Protein AF-A0A2W6S681-F1 (afdb_monomer)

Foldseek 3Di:
DVLVVQLVQLVVQLVVCLCPPPVDPDLLVSLLVSLLRSGDDLLNVLCCCCPVVVDDLCRVCVVVVHDSVVSVVSPVSSVVSSVVSSVVSPDPPD

Structure (mmCIF, N/CA/C/O backbone):
data_AF-A0A2W6S681-F1
#
_entry.id   AF-A0A2W6S681-F1
#
loop_
_atom_site.group_PDB
_atom_site.id
_atom_site.type_symbol
_atom_site.label_atom_id
_atom_site.label_alt_id
_atom_site.label_comp_id
_atom_site.label_asym_id
_atom_site.label_entity_id
_atom_site.label_seq_id
_atom_site.pdbx_PDB_ins_code
_atom_site.Cartn_x
_atom_site.Cartn_y
_atom_site.Cartn_z
_atom_site.occupancy
_atom_site.B_iso_or_equiv
_atom_site.auth_seq_id
_atom_site.auth_comp_id
_atom_site.auth_asym_id
_atom_site.auth_atom_id
_atom_site.pdbx_PDB_model_num
ATOM 1 N N . MET A 1 1 ? 8.690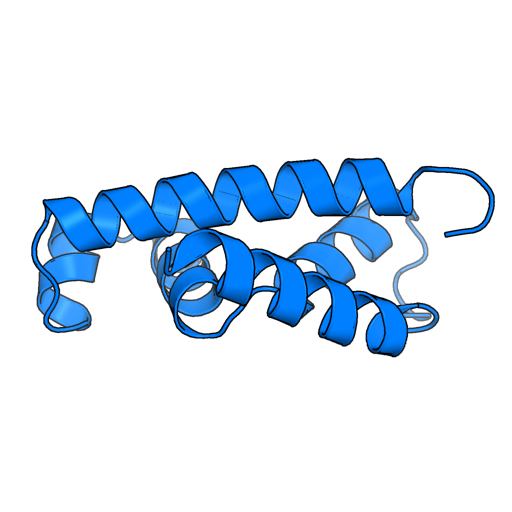 -11.731 14.537 1.00 57.88 1 MET A N 1
ATOM 2 C CA . MET A 1 1 ? 8.735 -12.930 13.666 1.00 57.88 1 MET A CA 1
ATOM 3 C C . MET A 1 1 ? 7.867 -12.792 12.400 1.00 57.88 1 MET A C 1
ATOM 5 O O . MET A 1 1 ? 8.389 -13.046 11.326 1.00 57.88 1 MET A O 1
ATOM 9 N N . ILE A 1 2 ? 6.625 -12.280 12.480 1.00 61.28 2 ILE A N 1
ATOM 10 C CA . ILE A 1 2 ? 5.688 -12.093 11.335 1.00 61.28 2 ILE A CA 1
ATOM 11 C C . ILE A 1 2 ? 6.275 -11.301 10.140 1.00 61.28 2 ILE A C 1
ATOM 13 O O . ILE A 1 2 ? 6.058 -11.667 8.989 1.00 61.28 2 ILE A O 1
ATOM 17 N N . GLN A 1 3 ? 7.079 -10.260 10.390 1.00 73.19 3 GLN A N 1
ATOM 18 C CA . GLN A 1 3 ? 7.606 -9.383 9.328 1.00 73.19 3 GLN A CA 1
ATOM 19 C C . GLN A 1 3 ? 8.628 -10.059 8.396 1.00 73.19 3 GLN A C 1
ATOM 21 O O . GLN A 1 3 ? 8.661 -9.767 7.206 1.00 73.19 3 GLN A O 1
ATOM 26 N N . ARG A 1 4 ? 9.433 -11.013 8.892 1.00 81.75 4 ARG A N 1
ATOM 27 C CA . ARG A 1 4 ? 10.388 -11.753 8.039 1.00 81.75 4 ARG A CA 1
ATOM 28 C C . ARG A 1 4 ? 9.661 -12.630 7.018 1.00 81.75 4 ARG A C 1
ATOM 30 O O . ARG A 1 4 ? 10.107 -12.740 5.881 1.00 81.75 4 ARG A O 1
ATOM 37 N N . ILE A 1 5 ? 8.526 -13.206 7.418 1.00 87.62 5 ILE A N 1
ATOM 38 C CA . ILE A 1 5 ? 7.675 -14.015 6.541 1.00 87.62 5 ILE A CA 1
ATOM 39 C C . ILE A 1 5 ? 7.022 -13.123 5.481 1.00 87.62 5 ILE A C 1
ATOM 41 O O . ILE A 1 5 ? 7.092 -13.448 4.301 1.00 87.62 5 I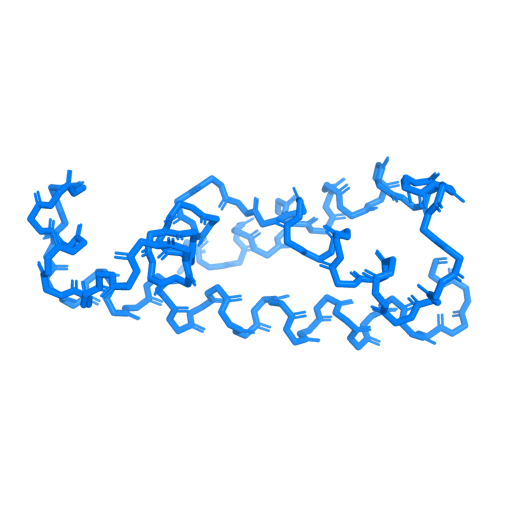LE A O 1
ATOM 45 N N . ALA A 1 6 ? 6.458 -11.977 5.876 1.00 88.19 6 ALA A N 1
ATOM 46 C CA . ALA A 1 6 ? 5.864 -11.010 4.949 1.00 88.19 6 ALA A CA 1
ATOM 47 C C . ALA A 1 6 ? 6.874 -10.525 3.888 1.00 88.19 6 ALA A C 1
ATOM 49 O O . ALA A 1 6 ? 6.573 -10.519 2.696 1.00 88.19 6 ALA A O 1
ATOM 50 N N . MET A 1 7 ? 8.106 -10.218 4.306 1.00 90.12 7 MET A N 1
ATOM 51 C CA . MET A 1 7 ? 9.205 -9.855 3.405 1.00 90.12 7 MET A CA 1
ATOM 52 C C . MET A 1 7 ? 9.547 -10.968 2.410 1.00 90.12 7 MET A C 1
ATOM 54 O O . MET A 1 7 ? 9.756 -10.712 1.226 1.00 90.12 7 MET A O 1
ATOM 58 N N . TRP A 1 8 ? 9.591 -12.219 2.869 1.00 91.75 8 TRP A N 1
ATOM 59 C CA . TRP A 1 8 ? 9.845 -13.357 1.988 1.00 91.75 8 TRP A CA 1
ATOM 60 C C . TRP A 1 8 ? 8.690 -13.607 1.008 1.00 91.75 8 TRP A C 1
ATOM 62 O O . TRP A 1 8 ? 8.928 -13.879 -0.169 1.00 91.75 8 TRP A O 1
ATOM 72 N N . GLN A 1 9 ? 7.442 -13.457 1.464 1.00 94.19 9 GLN A N 1
ATOM 73 C CA . GLN A 1 9 ? 6.262 -13.536 0.601 1.00 94.19 9 GLN A CA 1
ATOM 74 C C . GLN A 1 9 ? 6.305 -12.478 -0.506 1.00 94.19 9 GLN A C 1
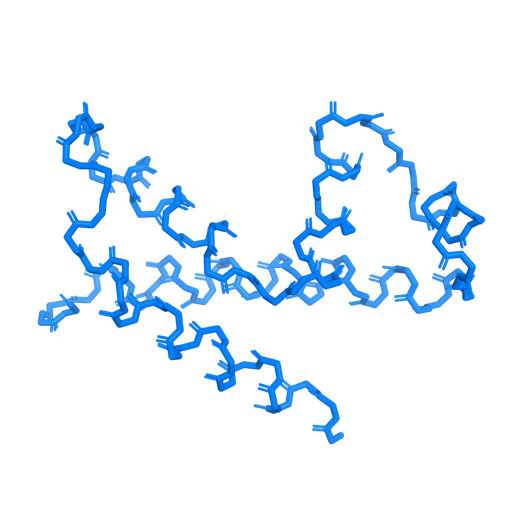ATOM 76 O O . GLN A 1 9 ? 6.049 -12.812 -1.663 1.00 94.19 9 GLN A O 1
ATOM 81 N N . GLN A 1 10 ? 6.674 -11.236 -0.172 1.00 95.31 10 GLN A N 1
ATOM 82 C CA . GLN A 1 10 ? 6.822 -10.168 -1.159 1.00 95.31 10 GLN A CA 1
ATOM 83 C C . GLN A 1 10 ? 7.881 -10.524 -2.201 1.00 95.31 10 GLN A C 1
ATOM 85 O O . GLN A 1 10 ? 7.580 -10.527 -3.388 1.00 95.31 10 GLN A O 1
ATOM 90 N N . ARG A 1 11 ? 9.087 -10.924 -1.777 1.00 93.81 11 ARG A N 1
ATOM 91 C CA . ARG A 1 11 ? 10.172 -11.298 -2.703 1.00 93.81 11 ARG A CA 1
ATOM 92 C C . ARG A 1 11 ? 9.782 -12.431 -3.653 1.00 93.81 11 ARG A C 1
ATOM 94 O O . ARG A 1 11 ? 10.118 -12.399 -4.832 1.00 93.81 11 ARG A O 1
ATOM 101 N N . ARG A 1 12 ? 9.029 -13.425 -3.167 1.00 95.12 12 ARG A N 1
ATOM 102 C CA . ARG A 1 12 ? 8.491 -14.490 -4.028 1.00 95.12 12 ARG A CA 1
ATOM 103 C C . ARG A 1 12 ? 7.502 -13.971 -5.068 1.00 95.12 12 ARG A C 1
ATOM 105 O O . ARG A 1 12 ? 7.491 -14.488 -6.180 1.00 95.12 12 ARG A O 1
ATOM 112 N N . LYS A 1 13 ? 6.657 -13.001 -4.710 1.00 95.75 13 LYS A N 1
ATOM 113 C CA . LYS A 1 13 ? 5.743 -12.355 -5.660 1.00 95.75 13 LYS A CA 1
ATOM 114 C C . LYS A 1 13 ? 6.503 -11.479 -6.658 1.00 95.75 13 LYS A C 1
ATOM 116 O O . LYS A 1 13 ? 6.204 -11.560 -7.839 1.00 95.75 13 LYS A O 1
ATOM 121 N N . GLU A 1 14 ? 7.503 -10.718 -6.211 1.00 95.19 14 GLU A N 1
ATOM 122 C CA . GLU A 1 14 ? 8.363 -9.885 -7.070 1.00 95.19 14 GLU A CA 1
ATOM 123 C C . GLU A 1 14 ? 8.979 -10.693 -8.214 1.00 95.19 14 GLU A C 1
ATOM 125 O O . GLU A 1 14 ? 8.862 -10.289 -9.364 1.00 95.19 14 GLU A O 1
ATOM 130 N N . ALA A 1 15 ? 9.536 -11.873 -7.920 1.00 92.38 15 ALA A N 1
ATOM 131 C CA . ALA A 1 15 ? 10.126 -12.743 -8.940 1.00 92.38 15 ALA A CA 1
ATOM 132 C C . ALA A 1 15 ? 9.132 -13.147 -10.046 1.00 92.38 15 ALA A C 1
ATOM 134 O O . ALA A 1 15 ? 9.523 -13.318 -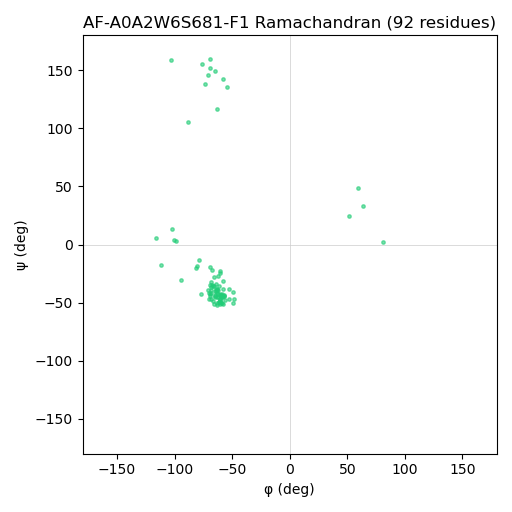11.194 1.00 92.38 15 ALA A O 1
ATOM 135 N N . ARG A 1 16 ? 7.839 -13.274 -9.719 1.00 93.31 16 ARG A N 1
ATOM 136 C CA . ARG A 1 16 ? 6.780 -13.584 -10.698 1.00 93.31 16 ARG A CA 1
ATOM 137 C C . ARG A 1 16 ? 6.320 -12.364 -11.486 1.00 93.31 16 ARG A C 1
ATOM 139 O O . ARG A 1 16 ? 5.664 -12.517 -12.506 1.00 93.31 16 ARG A O 1
ATOM 146 N N . LEU A 1 17 ? 6.605 -11.172 -10.977 1.00 95.44 17 LEU A N 1
ATOM 147 C CA . LEU A 1 17 ? 6.173 -9.907 -11.552 1.00 95.44 17 LEU A CA 1
ATOM 148 C C . LEU A 1 17 ? 7.270 -9.255 -12.396 1.00 95.44 17 LEU A C 1
ATOM 150 O O . LEU A 1 17 ? 7.037 -8.155 -12.878 1.00 95.44 17 LEU A O 1
ATOM 154 N N . ARG A 1 18 ? 8.440 -9.884 -12.580 1.00 91.56 18 ARG A N 1
ATOM 155 C CA . ARG A 1 18 ? 9.600 -9.283 -13.264 1.00 91.56 18 ARG A CA 1
ATOM 156 C C . ARG A 1 18 ? 9.239 -8.629 -14.597 1.00 91.56 18 ARG A C 1
ATOM 158 O O . ARG A 1 18 ? 9.542 -7.454 -14.806 1.00 91.56 18 ARG A O 1
ATOM 165 N N . ASP A 1 19 ? 8.474 -9.354 -15.402 1.00 93.25 19 ASP A N 1
ATOM 166 C CA . ASP A 1 19 ? 8.050 -8.941 -16.742 1.00 93.25 19 ASP A CA 1
ATOM 167 C C . ASP A 1 19 ? 6.594 -8.442 -16.779 1.00 93.25 19 ASP A C 1
ATOM 169 O O . ASP A 1 19 ? 5.996 -8.302 -17.841 1.00 93.25 19 ASP A O 1
ATOM 173 N N . ALA A 1 20 ? 5.998 -8.178 -15.611 1.00 95.69 20 ALA A N 1
ATOM 174 C CA . ALA A 1 20 ? 4.637 -7.667 -15.513 1.00 95.69 20 ALA A CA 1
ATOM 175 C C . ALA A 1 20 ? 4.555 -6.173 -15.861 1.00 95.69 20 ALA A C 1
ATOM 177 O O . ALA A 1 20 ? 5.509 -5.412 -15.658 1.00 95.69 20 ALA A O 1
ATOM 178 N N . PHE A 1 21 ? 3.356 -5.774 -16.291 1.00 96.50 21 PHE A N 1
ATOM 179 C CA . PHE A 1 21 ? 2.993 -4.422 -16.720 1.00 96.50 21 PHE A CA 1
ATOM 180 C C . PHE A 1 21 ? 3.826 -3.893 -17.908 1.00 96.50 21 PHE A C 1
ATOM 182 O O . PHE A 1 21 ? 4.367 -2.784 -17.819 1.00 96.50 21 PHE A O 1
ATOM 189 N N . PRO A 1 22 ? 3.992 -4.669 -19.004 1.00 96.44 22 PRO A N 1
ATOM 190 C CA . PRO A 1 22 ? 4.736 -4.220 -20.185 1.00 96.44 22 PRO A CA 1
ATOM 191 C C . PRO A 1 22 ? 4.127 -2.975 -20.846 1.00 96.44 22 PRO A C 1
ATOM 193 O O . PRO A 1 22 ? 4.842 -2.227 -21.503 1.00 96.44 22 PRO A O 1
ATOM 196 N N . GLU A 1 23 ? 2.831 -2.736 -20.649 1.00 96.88 23 GLU A N 1
ATOM 197 C CA . GLU A 1 23 ? 2.094 -1.584 -21.167 1.00 96.88 23 GLU A CA 1
ATOM 198 C C . GLU A 1 23 ? 2.479 -0.246 -20.516 1.00 96.88 23 GLU A C 1
ATOM 200 O O . GLU A 1 23 ? 2.209 0.813 -21.077 1.00 96.88 23 GLU A O 1
ATOM 205 N N . ILE A 1 24 ? 3.102 -0.261 -19.334 1.00 97.25 24 ILE A N 1
ATOM 206 C CA . ILE A 1 24 ? 3.542 0.961 -18.653 1.00 97.25 24 ILE A CA 1
ATOM 207 C C . ILE A 1 24 ? 4.947 1.280 -19.139 1.00 97.25 24 ILE A C 1
ATOM 209 O O . ILE A 1 24 ? 5.874 0.611 -18.705 1.00 97.25 24 ILE A O 1
ATOM 213 N N . GLU A 1 25 ? 5.134 2.289 -19.991 1.00 95.88 25 GLU A N 1
ATOM 214 C CA . GLU A 1 25 ? 6.448 2.630 -20.566 1.00 95.88 25 GLU A CA 1
ATOM 215 C C . GLU A 1 25 ? 7.436 3.200 -19.534 1.00 95.88 25 GLU A C 1
ATOM 217 O O . GLU A 1 25 ? 8.604 2.791 -19.493 1.00 95.88 25 GLU A O 1
ATOM 222 N N . ASP A 1 26 ? 6.966 4.086 -18.650 1.00 97.00 26 ASP A N 1
ATOM 223 C CA . ASP A 1 26 ? 7.796 4.702 -17.612 1.00 97.00 26 ASP A CA 1
ATOM 224 C C . ASP A 1 26 ? 8.319 3.635 -16.638 1.00 97.00 26 ASP A C 1
ATOM 226 O O . ASP A 1 26 ? 7.566 2.962 -15.925 1.00 97.00 26 ASP A O 1
ATOM 230 N N . GLN A 1 27 ? 9.644 3.476 -16.599 1.00 94.31 27 GLN A N 1
ATOM 231 C CA . GLN A 1 27 ? 10.288 2.431 -15.811 1.00 94.31 27 GLN A CA 1
ATOM 232 C C . GLN A 1 27 ? 10.035 2.600 -14.310 1.00 94.31 27 GLN A C 1
ATOM 234 O O . GLN A 1 27 ? 9.839 1.606 -13.610 1.00 94.31 27 GLN A O 1
ATOM 239 N N . LYS A 1 28 ? 10.021 3.834 -13.797 1.00 96.12 28 LYS A N 1
ATOM 240 C CA . LYS A 1 28 ? 9.794 4.108 -12.375 1.00 96.12 28 LYS A CA 1
ATOM 241 C C . LYS A 1 28 ? 8.353 3.775 -11.990 1.00 96.12 28 LYS A C 1
ATOM 243 O O . LYS A 1 28 ? 8.137 3.146 -10.953 1.00 96.12 28 LYS A O 1
ATOM 248 N N . MET A 1 29 ? 7.385 4.123 -12.832 1.00 97.06 29 MET A N 1
ATOM 249 C CA . MET A 1 29 ? 5.980 3.763 -12.649 1.00 97.06 29 MET A CA 1
ATOM 250 C C . MET A 1 29 ? 5.777 2.256 -12.740 1.00 97.06 29 MET A C 1
ATOM 252 O O . MET A 1 29 ? 5.158 1.673 -11.852 1.00 97.06 29 MET A O 1
ATOM 256 N N . ARG A 1 30 ? 6.381 1.590 -13.725 1.00 96.94 30 ARG A N 1
ATOM 257 C CA . ARG A 1 30 ? 6.334 0.128 -13.846 1.00 96.94 30 ARG A CA 1
ATOM 258 C C . ARG A 1 30 ? 6.904 -0.556 -12.598 1.00 96.94 30 ARG A C 1
ATOM 260 O O . ARG A 1 30 ? 6.282 -1.475 -12.062 1.00 96.94 30 ARG A O 1
ATOM 267 N N . ARG A 1 31 ? 8.027 -0.059 -12.057 1.00 97.00 31 ARG A N 1
ATOM 268 C CA . ARG A 1 31 ? 8.575 -0.541 -10.775 1.00 97.00 31 ARG A CA 1
ATOM 269 C C . ARG A 1 31 ? 7.595 -0.355 -9.616 1.00 97.00 31 ARG A C 1
ATOM 271 O O . ARG A 1 31 ? 7.407 -1.281 -8.825 1.00 97.00 31 ARG A O 1
ATOM 278 N N . MET A 1 32 ? 6.937 0.803 -9.540 1.00 97.12 32 MET A N 1
ATOM 279 C CA . MET A 1 32 ? 5.951 1.101 -8.495 1.00 97.12 32 MET A CA 1
ATOM 280 C C . MET A 1 32 ? 4.751 0.156 -8.566 1.00 97.12 32 MET A C 1
ATOM 282 O O . MET A 1 32 ? 4.354 -0.409 -7.548 1.00 97.12 32 MET A O 1
ATOM 286 N N . HIS A 1 33 ? 4.218 -0.087 -9.765 1.00 97.31 33 HIS A N 1
ATOM 287 C CA . HIS A 1 33 ? 3.115 -1.025 -9.971 1.00 97.31 33 HIS A CA 1
ATOM 288 C C . HIS A 1 33 ? 3.477 -2.436 -9.498 1.00 97.31 33 HIS A C 1
ATOM 290 O O . HIS A 1 33 ? 2.722 -3.052 -8.742 1.00 97.31 33 HIS A O 1
ATOM 296 N N . ARG A 1 34 ? 4.674 -2.925 -9.842 1.00 97.88 34 ARG A N 1
ATOM 297 C CA . ARG A 1 34 ? 5.172 -4.218 -9.347 1.00 97.88 34 ARG A CA 1
ATOM 298 C C . ARG A 1 34 ? 5.384 -4.230 -7.838 1.00 97.88 34 ARG A C 1
ATOM 300 O O . ARG A 1 34 ? 5.035 -5.215 -7.187 1.00 97.88 34 ARG A O 1
ATOM 307 N N . ALA A 1 35 ? 5.905 -3.143 -7.267 1.00 97.75 35 ALA A N 1
ATOM 308 C CA . ALA A 1 35 ? 6.110 -3.023 -5.827 1.00 97.75 35 ALA A CA 1
ATOM 309 C C . ALA A 1 35 ? 4.778 -3.148 -5.075 1.00 97.75 35 ALA A C 1
ATOM 311 O O . ALA A 1 35 ? 4.674 -3.973 -4.164 1.00 97.75 35 ALA A O 1
ATOM 312 N N . VAL A 1 36 ? 3.744 -2.420 -5.508 1.00 97.69 36 VAL A N 1
ATOM 313 C CA . VAL A 1 36 ? 2.392 -2.495 -4.934 1.00 97.69 36 VAL A CA 1
ATOM 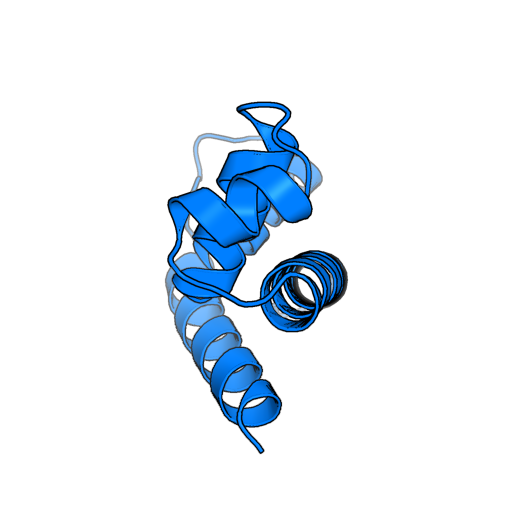314 C C . VAL A 1 36 ? 1.790 -3.886 -5.130 1.00 97.69 36 VAL A C 1
ATOM 316 O O . VAL A 1 36 ? 1.382 -4.507 -4.150 1.00 97.69 36 VAL A O 1
ATOM 319 N N . ALA A 1 37 ? 1.814 -4.435 -6.348 1.00 97.31 37 ALA A N 1
ATOM 320 C CA . ALA A 1 37 ? 1.255 -5.758 -6.649 1.00 97.31 37 ALA A CA 1
ATOM 321 C C . ALA A 1 37 ? 1.946 -6.902 -5.876 1.00 97.31 37 ALA A C 1
ATOM 323 O O . ALA A 1 37 ? 1.339 -7.937 -5.577 1.00 97.31 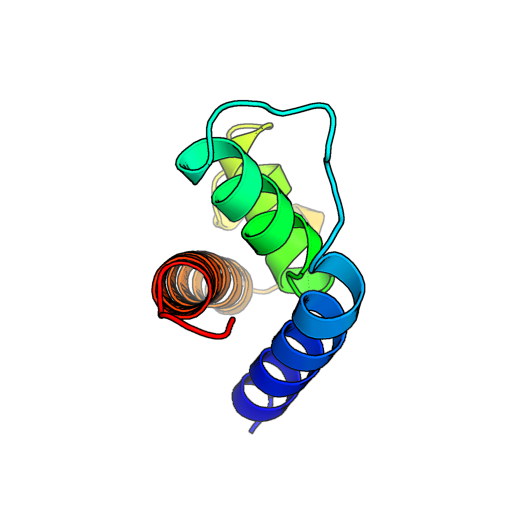37 ALA A O 1
ATOM 324 N N . SER A 1 38 ? 3.218 -6.720 -5.512 1.00 97.56 38 SER A N 1
ATOM 325 C CA . SER A 1 38 ? 3.974 -7.695 -4.727 1.00 97.56 38 SER A CA 1
ATOM 326 C C . SER A 1 38 ? 3.667 -7.666 -3.227 1.00 97.56 38 SER A C 1
ATOM 328 O O . SER A 1 38 ? 4.036 -8.613 -2.526 1.00 97.56 38 SER A O 1
ATOM 330 N N . LEU A 1 39 ? 2.984 -6.637 -2.706 1.00 97.56 39 LEU A N 1
ATOM 331 C CA . LEU A 1 39 ? 2.705 -6.534 -1.274 1.00 97.56 39 LEU A CA 1
ATOM 332 C C . LEU A 1 39 ? 1.926 -7.767 -0.754 1.00 97.56 39 LEU A C 1
ATOM 334 O O . LEU A 1 39 ? 1.050 -8.324 -1.435 1.00 97.56 39 LEU A O 1
ATOM 338 N N . PRO A 1 40 ? 2.215 -8.241 0.471 1.00 96.00 40 PRO A N 1
ATOM 339 C CA . PRO A 1 40 ? 1.383 -9.246 1.126 1.00 96.00 40 PRO A CA 1
ATOM 340 C C . PRO A 1 40 ? -0.012 -8.692 1.423 1.00 96.00 40 PRO A C 1
ATOM 342 O O . PRO A 1 40 ? -0.156 -7.505 1.703 1.00 96.00 40 PRO A O 1
ATOM 345 N N . ALA A 1 41 ? -1.026 -9.561 1.414 1.00 95.25 41 ALA A N 1
ATOM 346 C CA . ALA A 1 41 ? -2.440 -9.173 1.359 1.00 95.25 41 ALA A CA 1
ATOM 347 C C . ALA A 1 41 ? -2.845 -8.101 2.386 1.00 95.25 41 ALA A C 1
ATOM 349 O O . ALA A 1 41 ? -3.396 -7.076 2.008 1.00 95.25 41 ALA A O 1
ATOM 350 N N . LEU A 1 42 ? -2.508 -8.285 3.667 1.00 95.69 42 LEU A N 1
ATOM 351 C CA . LEU A 1 42 ? -2.889 -7.322 4.705 1.00 95.69 42 LEU A CA 1
ATOM 352 C C . LEU A 1 42 ? -2.151 -5.977 4.580 1.00 95.69 42 LEU A C 1
ATOM 354 O O . LEU A 1 42 ? -2.725 -4.930 4.851 1.00 95.69 42 LEU A O 1
ATOM 358 N N . HIS A 1 43 ? -0.886 -5.989 4.151 1.00 96.88 43 HIS A N 1
ATOM 359 C CA . HIS A 1 43 ? -0.128 -4.757 3.913 1.00 96.88 43 HIS A CA 1
ATOM 360 C C . HIS A 1 43 ? -0.633 -4.022 2.670 1.00 96.88 43 HIS A C 1
ATOM 362 O O . HIS A 1 43 ? -0.744 -2.800 2.694 1.00 96.88 43 HIS A O 1
ATOM 368 N N . HIS A 1 44 ? -0.977 -4.773 1.619 1.00 97.69 44 HIS A N 1
ATOM 369 C CA . HIS A 1 44 ? -1.618 -4.243 0.423 1.00 97.69 44 HIS A CA 1
ATOM 370 C C . HIS A 1 44 ? -2.948 -3.579 0.774 1.00 97.69 44 HIS A C 1
ATOM 372 O O . HIS A 1 44 ? -3.160 -2.432 0.407 1.00 97.69 44 HIS A O 1
ATOM 378 N N . GLU A 1 45 ? -3.813 -4.261 1.526 1.00 98.06 45 GLU A N 1
ATOM 379 C CA . GLU A 1 45 ? -5.142 -3.746 1.849 1.00 98.06 45 GLU A CA 1
ATOM 380 C C . GLU A 1 45 ? -5.083 -2.488 2.718 1.00 98.06 45 GLU A C 1
ATOM 382 O O . GLU A 1 45 ? -5.739 -1.497 2.414 1.00 98.06 45 GLU A O 1
ATOM 387 N N . VAL A 1 46 ? -4.226 -2.475 3.744 1.00 98.12 46 VAL A N 1
ATOM 388 C CA . VAL A 1 46 ? -4.023 -1.280 4.576 1.00 98.12 46 VAL A CA 1
ATOM 389 C C . VAL A 1 46 ? -3.475 -0.109 3.752 1.00 98.12 46 VAL A C 1
ATOM 391 O O . VAL A 1 46 ? -3.941 1.015 3.910 1.00 98.12 46 VAL A O 1
ATOM 394 N N . PHE A 1 47 ? -2.508 -0.351 2.860 1.00 97.94 47 PHE A N 1
ATOM 395 C CA . PHE A 1 47 ? -1.991 0.693 1.971 1.00 97.94 47 PHE A CA 1
ATOM 396 C C . PHE A 1 47 ? -3.059 1.195 0.994 1.00 97.94 47 PHE A C 1
ATOM 398 O O . PHE A 1 47 ? -3.192 2.401 0.804 1.00 97.94 47 PHE A O 1
ATOM 405 N N . ARG A 1 48 ? -3.839 0.283 0.406 1.00 98.06 48 ARG A N 1
ATOM 406 C CA . ARG A 1 48 ? -4.889 0.590 -0.566 1.00 98.06 48 ARG A CA 1
ATOM 407 C C . ARG A 1 48 ? -5.968 1.480 0.052 1.00 98.06 48 ARG A C 1
ATOM 409 O O . ARG A 1 48 ? -6.278 2.521 -0.516 1.00 98.06 48 ARG A O 1
ATOM 416 N N . LEU A 1 49 ? -6.475 1.104 1.229 1.00 98.44 49 LEU A N 1
ATOM 417 C CA . LEU A 1 49 ? -7.467 1.884 1.976 1.00 98.44 49 LEU A CA 1
ATOM 418 C C . LEU A 1 49 ? -6.941 3.280 2.330 1.00 98.44 49 LEU A C 1
ATOM 420 O O . LEU A 1 49 ? -7.635 4.269 2.133 1.00 98.44 49 LEU A O 1
ATOM 424 N N . ALA A 1 50 ? -5.696 3.371 2.801 1.00 97.88 50 ALA A N 1
ATOM 425 C CA . ALA A 1 50 ? -5.109 4.657 3.162 1.00 97.88 50 ALA A CA 1
ATOM 426 C C . ALA A 1 50 ? -4.862 5.564 1.947 1.00 97.88 50 ALA A C 1
ATOM 428 O O . ALA A 1 50 ? -4.980 6.778 2.058 1.00 97.88 50 ALA A O 1
ATOM 429 N N . ARG A 1 51 ? -4.460 4.998 0.799 1.00 96.06 51 ARG A N 1
ATOM 430 C CA . ARG A 1 51 ? -3.988 5.783 -0.353 1.00 96.06 51 ARG A CA 1
ATOM 431 C C . ARG A 1 51 ? -5.062 6.096 -1.389 1.00 96.06 51 ARG A C 1
ATOM 433 O O . ARG A 1 51 ? -4.922 7.107 -2.078 1.00 96.06 51 ARG A O 1
ATOM 440 N N . PHE A 1 52 ? -6.048 5.215 -1.549 1.00 95.69 52 PHE A N 1
ATOM 441 C CA . PHE A 1 52 ? -7.088 5.327 -2.577 1.00 95.69 52 PHE A CA 1
ATOM 442 C C . PHE A 1 52 ? -8.479 5.610 -2.006 1.00 95.69 52 PHE A C 1
ATOM 444 O O . PHE A 1 52 ? -9.350 6.023 -2.761 1.00 95.69 52 PHE A O 1
ATOM 451 N N . GLU A 1 53 ? -8.693 5.382 -0.708 1.00 97.56 53 GLU A N 1
ATOM 452 C CA . GLU A 1 53 ? -9.953 5.704 -0.018 1.00 97.56 53 GLU A CA 1
ATOM 453 C C . GLU A 1 53 ? -9.760 6.769 1.079 1.00 97.56 53 GLU A C 1
ATOM 455 O O . GLU A 1 53 ? -10.696 7.049 1.819 1.00 97.56 53 GLU A O 1
ATOM 460 N N . ASP A 1 54 ? -8.553 7.338 1.205 1.00 97.38 54 ASP A N 1
ATOM 461 C CA . ASP A 1 54 ? -8.176 8.380 2.177 1.00 97.38 54 ASP A CA 1
ATOM 462 C C . ASP A 1 54 ? -8.525 8.063 3.646 1.00 97.38 54 ASP A C 1
ATOM 464 O O . ASP A 1 54 ? -8.639 8.958 4.486 1.00 97.38 54 ASP A O 1
ATOM 468 N N . LEU A 1 55 ? -8.646 6.774 3.991 1.00 98.50 55 LEU A N 1
ATOM 469 C CA . LEU A 1 55 ? -8.950 6.360 5.358 1.00 98.50 55 LEU A CA 1
ATOM 470 C C . LEU A 1 55 ? -7.744 6.537 6.282 1.00 98.50 55 LEU A C 1
ATOM 472 O O . LEU A 1 55 ? -6.612 6.143 5.981 1.00 98.50 55 LEU A O 1
ATOM 476 N N . THR A 1 56 ? -8.004 7.032 7.486 1.00 98.25 56 THR A N 1
ATOM 477 C CA . THR A 1 56 ? -7.022 7.063 8.569 1.00 98.25 56 THR A CA 1
ATOM 478 C C . THR A 1 56 ? -6.712 5.653 9.078 1.00 98.25 56 THR A C 1
ATOM 480 O O . THR A 1 56 ? -7.507 4.718 8.962 1.00 98.25 56 THR A O 1
ATOM 483 N N . THR A 1 57 ? -5.564 5.471 9.742 1.00 97.12 57 THR A N 1
ATOM 484 C CA . THR A 1 57 ? -5.224 4.170 10.352 1.00 97.12 57 THR A CA 1
ATOM 485 C C . THR A 1 57 ? -6.228 3.720 11.414 1.00 97.12 57 THR A C 1
ATOM 487 O O . THR A 1 57 ? -6.314 2.526 11.688 1.00 97.12 57 THR A O 1
ATOM 490 N N . ASP A 1 58 ? -6.969 4.653 12.012 1.00 98.25 58 ASP A N 1
ATOM 491 C CA . ASP A 1 58 ? -7.997 4.358 13.007 1.00 98.25 58 ASP A CA 1
ATOM 492 C C . ASP A 1 58 ? -9.276 3.831 12.340 1.00 98.25 58 ASP A C 1
ATOM 494 O O . ASP A 1 58 ? -9.820 2.822 12.786 1.00 98.25 58 ASP A O 1
ATOM 498 N N . GLU A 1 59 ? -9.706 4.432 11.229 1.00 98.62 59 GLU A N 1
ATOM 499 C CA . GLU A 1 59 ? -10.832 3.933 10.423 1.00 98.62 59 GLU A CA 1
ATOM 500 C C . GLU A 1 59 ? -10.510 2.575 9.792 1.00 98.62 59 GLU A C 1
ATOM 502 O O . GLU A 1 59 ? -11.331 1.658 9.821 1.00 98.62 59 GLU A O 1
ATOM 507 N N . ILE A 1 60 ? -9.278 2.396 9.307 1.00 98.62 60 ILE A N 1
ATOM 508 C CA . ILE A 1 60 ? -8.791 1.107 8.800 1.00 98.62 60 ILE A CA 1
ATOM 509 C C . ILE A 1 60 ? -8.794 0.049 9.907 1.00 98.62 60 ILE A C 1
ATOM 511 O O . ILE A 1 60 ? -9.130 -1.108 9.651 1.00 98.62 60 ILE A O 1
ATOM 515 N N . ALA A 1 61 ? -8.432 0.423 11.139 1.00 98.56 61 ALA A N 1
ATOM 516 C CA . ALA A 1 61 ? -8.454 -0.496 12.270 1.00 98.56 61 ALA A CA 1
ATOM 517 C C . ALA A 1 61 ? -9.868 -1.032 12.523 1.00 98.56 61 ALA A C 1
ATOM 519 O O . ALA A 1 61 ? -10.049 -2.245 12.616 1.00 98.56 61 ALA A O 1
ATOM 520 N N . VAL A 1 62 ? -10.867 -0.143 12.546 1.00 98.50 62 VAL A N 1
ATOM 521 C CA . VAL A 1 62 ? -12.281 -0.524 12.674 1.00 98.50 62 VAL A CA 1
ATOM 522 C C . VAL A 1 62 ? -12.713 -1.402 11.499 1.00 98.50 62 VAL A C 1
ATOM 524 O O . VAL A 1 62 ? -13.252 -2.486 11.711 1.00 98.50 62 VAL A O 1
ATOM 527 N N . ARG A 1 63 ? -12.414 -0.982 10.264 1.00 98.38 63 ARG A N 1
ATOM 528 C CA . ARG A 1 63 ? -12.829 -1.680 9.038 1.00 98.38 63 ARG A CA 1
ATOM 529 C C . ARG A 1 63 ? -12.266 -3.097 8.922 1.00 98.38 63 ARG A C 1
ATOM 531 O O . ARG A 1 63 ? -12.947 -3.975 8.405 1.00 98.38 63 ARG A O 1
ATOM 538 N N . LEU A 1 64 ? -11.035 -3.320 9.380 1.00 97.88 64 LEU A N 1
ATOM 539 C CA . LEU A 1 64 ? -10.341 -4.607 9.260 1.00 97.88 64 LEU A CA 1
ATOM 540 C C . LEU A 1 64 ? -10.360 -5.446 10.549 1.00 97.88 64 LEU A C 1
ATOM 542 O O . LEU A 1 64 ? -9.714 -6.492 10.594 1.00 97.88 64 LEU A O 1
ATOM 546 N N . GLY A 1 65 ? -11.046 -4.998 11.607 1.00 98.06 65 GLY A N 1
ATOM 547 C CA . GLY A 1 65 ? -11.061 -5.697 12.897 1.00 98.06 65 GLY A CA 1
ATOM 548 C C . GLY A 1 65 ? -9.684 -5.763 13.573 1.00 98.06 65 GLY A C 1
ATOM 549 O O . GLY A 1 65 ? -9.348 -6.748 14.229 1.00 98.06 65 GLY A O 1
ATOM 550 N N . LEU A 1 66 ? -8.855 -4.732 13.387 1.00 97.44 66 LEU A N 1
ATOM 551 C CA . LEU A 1 66 ? -7.516 -4.617 13.964 1.00 97.44 66 LEU A CA 1
ATOM 552 C C . LEU A 1 66 ? -7.516 -3.646 15.149 1.00 97.44 66 LEU A C 1
ATOM 554 O O . LEU A 1 66 ? -8.324 -2.727 15.235 1.00 97.44 66 LEU A O 1
ATOM 558 N N . SER A 1 67 ? -6.523 -3.756 16.032 1.00 98.19 67 SER A N 1
ATOM 559 C CA . SER A 1 67 ? -6.202 -2.638 16.929 1.00 98.19 67 SER A CA 1
ATOM 560 C C . SER A 1 67 ? -5.592 -1.465 16.149 1.00 9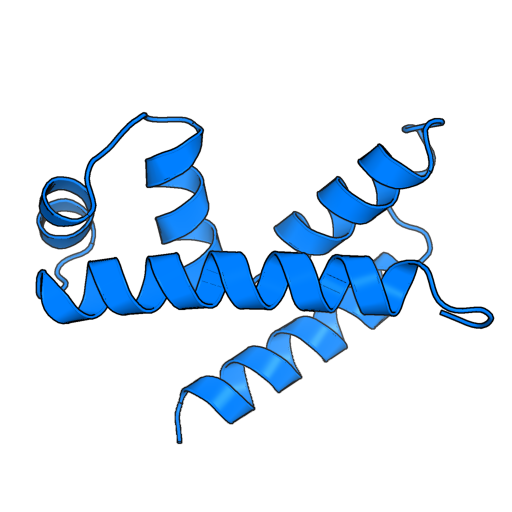8.19 67 SER A C 1
ATOM 562 O O . SER A 1 67 ? -4.859 -1.671 15.176 1.00 98.19 67 SER A O 1
ATOM 564 N N . LYS A 1 68 ? -5.775 -0.230 16.641 1.00 97.62 68 LYS A N 1
ATOM 565 C CA . LYS A 1 68 ? -5.119 0.979 16.093 1.00 97.62 68 LYS A CA 1
ATOM 566 C C . LYS A 1 68 ? -3.607 0.789 15.916 1.00 97.62 68 LYS A C 1
ATOM 568 O O . LYS A 1 68 ? -3.025 1.139 14.889 1.00 97.62 68 LYS A O 1
ATOM 573 N N . ARG A 1 69 ? -2.960 0.140 16.898 1.00 97.12 69 ARG A N 1
ATOM 574 C CA . ARG A 1 69 ? -1.525 -0.185 16.853 1.00 97.12 69 ARG A CA 1
ATOM 575 C C . ARG A 1 69 ? -1.184 -1.142 15.710 1.00 97.12 69 ARG A C 1
ATOM 577 O O . ARG A 1 69 ? -0.147 -0.965 15.075 1.00 97.12 69 ARG A O 1
ATOM 584 N N . GLN A 1 70 ? -2.010 -2.160 15.462 1.00 96.56 70 GLN A N 1
ATOM 585 C CA . GLN A 1 70 ? -1.813 -3.093 14.349 1.00 96.56 70 GLN A CA 1
ATOM 586 C C . GLN A 1 70 ? -1.989 -2.391 13.005 1.00 96.56 70 GLN A C 1
ATOM 588 O O . GLN A 1 70 ? -1.094 -2.510 12.173 1.00 96.56 70 GLN A O 1
ATOM 593 N N . ALA A 1 71 ? -3.065 -1.624 12.810 1.00 97.94 71 ALA A N 1
ATOM 594 C CA . ALA A 1 71 ? -3.314 -0.913 11.555 1.00 97.94 71 ALA A CA 1
ATOM 595 C C . ALA A 1 71 ? -2.167 0.051 11.210 1.00 97.94 71 ALA A C 1
ATOM 597 O O . ALA A 1 71 ? -1.559 -0.069 10.145 1.00 97.94 71 ALA A O 1
ATOM 598 N N . ARG A 1 72 ? -1.760 0.910 12.159 1.00 97.56 72 ARG A N 1
ATOM 599 C CA . ARG A 1 72 ? -0.595 1.797 11.988 1.00 97.56 72 ARG A CA 1
ATOM 600 C C . ARG A 1 72 ? 0.680 1.016 11.671 1.00 97.56 72 ARG A C 1
ATOM 602 O O . ARG A 1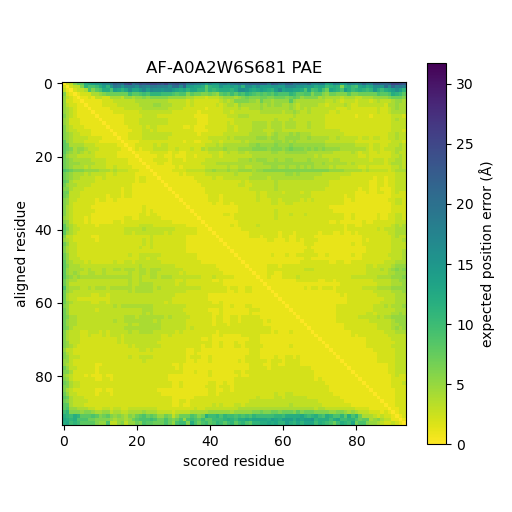 72 ? 1.434 1.400 10.781 1.00 97.56 72 ARG A O 1
ATOM 609 N N . ARG A 1 73 ? 0.932 -0.087 12.379 1.00 96.44 73 ARG A N 1
ATOM 610 C CA . ARG A 1 73 ? 2.108 -0.932 12.143 1.00 96.44 73 ARG A CA 1
ATOM 611 C C . ARG A 1 73 ? 2.092 -1.546 10.738 1.00 96.44 73 ARG A C 1
ATOM 613 O O . ARG A 1 73 ? 3.121 -1.523 10.072 1.00 96.44 73 ARG A O 1
ATOM 620 N N . HIS A 1 74 ? 0.960 -2.079 10.279 1.00 96.31 74 HIS A N 1
ATOM 621 C CA . HIS A 1 74 ? 0.833 -2.638 8.932 1.00 96.31 74 HIS A CA 1
ATOM 622 C C . HIS A 1 74 ? 1.027 -1.580 7.850 1.00 96.31 74 HIS A C 1
ATOM 624 O O . HIS A 1 74 ? 1.709 -1.875 6.868 1.00 96.31 74 HIS A O 1
ATOM 630 N N . PHE A 1 75 ? 0.509 -0.368 8.066 1.00 97.25 75 PHE A N 1
ATOM 631 C CA . PHE A 1 75 ? 0.682 0.752 7.148 1.00 97.25 75 PHE A CA 1
ATOM 632 C C . PHE A 1 75 ? 2.152 1.160 7.018 1.00 97.25 75 PHE A C 1
ATOM 634 O O . PHE A 1 75 ? 2.693 1.165 5.917 1.00 97.25 75 PHE A O 1
ATOM 641 N N . VAL A 1 76 ? 2.837 1.394 8.145 1.00 96.81 76 VAL A N 1
ATOM 642 C CA . VAL A 1 76 ? 4.272 1.728 8.149 1.00 96.81 76 VAL A CA 1
ATOM 643 C C . VAL A 1 76 ? 5.091 0.643 7.450 1.00 96.81 76 VAL A C 1
ATOM 645 O O . VAL A 1 76 ? 5.949 0.952 6.628 1.00 96.81 76 VAL A O 1
ATOM 648 N N . TYR A 1 77 ? 4.813 -0.634 7.725 1.00 96.31 77 TYR A N 1
ATOM 649 C CA . TYR A 1 77 ? 5.525 -1.716 7.049 1.00 96.31 77 TYR A CA 1
ATOM 650 C C . TYR A 1 77 ? 5.211 -1.799 5.558 1.00 96.31 77 TYR A C 1
ATOM 652 O O . TYR A 1 77 ? 6.123 -2.087 4.793 1.00 96.31 77 TYR A O 1
ATOM 660 N N . ALA A 1 78 ? 3.983 -1.506 5.124 1.00 97.50 78 ALA A N 1
ATOM 661 C CA . ALA A 1 78 ? 3.670 -1.441 3.701 1.00 97.50 78 ALA A CA 1
ATOM 662 C C . ALA A 1 78 ? 4.540 -0.385 3.001 1.00 97.50 78 ALA A C 1
ATOM 664 O O . ALA A 1 78 ? 5.159 -0.690 1.987 1.00 97.50 78 ALA A O 1
ATOM 665 N N . LEU A 1 79 ? 4.689 0.806 3.594 1.00 97.50 79 LEU A N 1
ATOM 666 C CA . LEU A 1 79 ? 5.560 1.860 3.059 1.00 97.50 79 LEU A CA 1
ATOM 667 C C . LEU A 1 79 ? 7.029 1.419 2.983 1.00 97.50 79 LEU A C 1
ATOM 669 O O . LEU A 1 79 ? 7.664 1.570 1.942 1.00 97.50 79 LEU A O 1
ATOM 673 N N . VAL A 1 80 ? 7.561 0.814 4.050 1.00 96.56 80 VAL A N 1
ATOM 674 C CA . VAL A 1 80 ? 8.938 0.285 4.061 1.00 96.56 80 VAL A CA 1
ATOM 675 C C . VAL A 1 80 ? 9.132 -0.782 2.979 1.00 96.56 80 VAL A C 1
ATOM 677 O O . VAL A 1 80 ? 10.138 -0.774 2.272 1.00 96.56 80 VAL A O 1
ATOM 680 N N . MET A 1 81 ? 8.170 -1.691 2.822 1.00 96.62 81 MET A N 1
ATOM 681 C CA . MET A 1 81 ? 8.212 -2.760 1.823 1.00 96.62 81 MET A CA 1
ATOM 682 C C . MET A 1 81 ? 8.147 -2.225 0.391 1.00 96.62 81 MET A C 1
ATOM 684 O O . MET A 1 81 ? 8.800 -2.787 -0.488 1.00 96.62 81 MET A O 1
ATOM 688 N N . LEU A 1 82 ? 7.395 -1.147 0.154 1.00 97.44 82 LEU A N 1
ATOM 689 C CA . LEU A 1 82 ? 7.347 -0.471 -1.141 1.00 97.44 82 LEU A CA 1
ATOM 690 C C . LEU A 1 82 ? 8.697 0.156 -1.482 1.00 97.44 82 LEU A C 1
ATOM 692 O O . LEU A 1 82 ? 9.241 -0.148 -2.538 1.00 97.44 82 LEU A O 1
ATOM 696 N N . VAL A 1 83 ? 9.271 0.948 -0.571 1.00 96.94 83 VAL A N 1
ATOM 697 C CA . VAL A 1 83 ? 10.585 1.583 -0.779 1.00 96.94 83 VAL A CA 1
ATOM 698 C C . VAL A 1 83 ? 11.653 0.526 -1.050 1.00 96.94 83 VAL A C 1
ATOM 700 O O . VAL A 1 83 ? 12.316 0.554 -2.079 1.00 96.94 83 VAL A O 1
ATOM 703 N N . GLN A 1 84 ? 11.743 -0.497 -0.201 1.00 95.81 84 GLN A N 1
ATOM 704 C CA . GLN A 1 84 ? 12.743 -1.547 -0.385 1.00 95.81 84 GLN A CA 1
ATOM 705 C C . GLN A 1 84 ? 12.522 -2.379 -1.655 1.00 95.81 84 GLN A C 1
ATOM 707 O O . GLN A 1 84 ? 13.476 -2.966 -2.163 1.00 95.81 84 GLN A O 1
ATOM 712 N N . SER A 1 85 ? 11.279 -2.511 -2.127 1.00 96.81 85 SER A N 1
ATOM 713 C CA . SER A 1 85 ? 10.977 -3.161 -3.405 1.00 96.81 85 SER A CA 1
ATOM 714 C C . SER A 1 85 ? 11.453 -2.306 -4.572 1.00 96.81 85 SER A C 1
ATOM 716 O O . SER A 1 85 ? 12.146 -2.814 -5.446 1.00 96.81 85 SER A O 1
ATOM 718 N N . MET A 1 86 ? 11.153 -1.006 -4.547 1.00 96.94 86 MET A N 1
ATOM 719 C CA . MET A 1 86 ? 11.610 -0.044 -5.551 1.00 96.94 86 MET A CA 1
ATOM 720 C C . MET A 1 86 ? 13.137 -0.037 -5.665 1.00 96.94 86 MET A C 1
ATOM 722 O O . MET A 1 86 ? 13.655 -0.199 -6.768 1.00 96.94 86 MET A O 1
ATOM 726 N N . ASP A 1 87 ? 13.840 0.027 -4.532 1.00 96.12 87 ASP A N 1
ATOM 727 C CA . ASP A 1 87 ? 15.307 0.011 -4.482 1.00 96.12 87 ASP A CA 1
ATOM 728 C C . ASP A 1 87 ? 15.896 -1.308 -4.9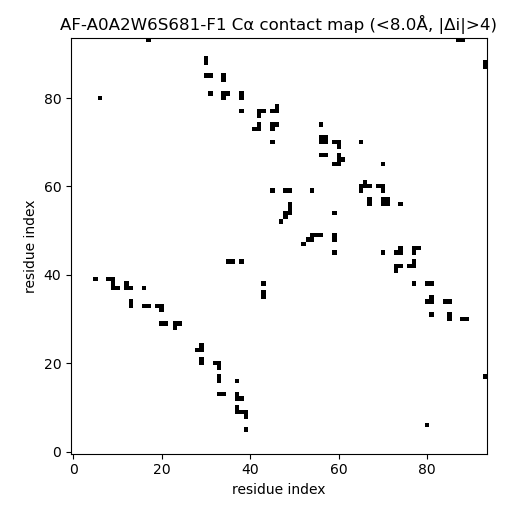96 1.00 96.12 87 ASP A C 1
ATOM 730 O O . ASP A 1 87 ? 16.985 -1.332 -5.562 1.00 96.12 87 ASP A O 1
ATOM 734 N N . ARG A 1 88 ? 15.215 -2.442 -4.773 1.00 94.75 88 ARG A N 1
ATOM 735 C CA . ARG A 1 88 ? 15.640 -3.737 -5.329 1.00 94.75 88 ARG A CA 1
ATOM 736 C C . ARG A 1 88 ? 15.467 -3.766 -6.841 1.00 94.75 88 ARG A C 1
ATOM 738 O O . ARG A 1 88 ? 16.366 -4.236 -7.523 1.00 94.75 88 ARG A O 1
ATOM 745 N N . GLN A 1 89 ? 14.326 -3.281 -7.321 1.00 95.12 89 GLN A N 1
ATOM 746 C CA . GLN A 1 89 ? 13.942 -3.272 -8.731 1.00 95.12 89 GLN A CA 1
ATOM 747 C C . GLN A 1 89 ? 14.790 -2.347 -9.604 1.00 95.12 89 GLN A C 1
ATOM 749 O O . GLN A 1 89 ? 14.796 -2.487 -10.823 1.00 95.12 89 GLN A O 1
ATOM 754 N N . GLU A 1 90 ? 15.438 -1.358 -9.000 1.00 95.19 90 GLU A N 1
ATOM 755 C CA . GLU A 1 90 ? 16.329 -0.433 -9.694 1.00 95.19 90 GLU A CA 1
ATOM 756 C C . GLU A 1 90 ? 17.735 -1.006 -9.919 1.00 95.19 90 GLU A C 1
ATOM 758 O O . GLU A 1 90 ? 18.450 -0.536 -10.799 1.00 95.19 90 GLU A O 1
ATOM 763 N N . ARG A 1 91 ? 18.135 -2.032 -9.158 1.00 92.62 91 ARG A N 1
ATOM 764 C CA . ARG A 1 91 ? 19.473 -2.624 -9.268 1.00 92.62 91 ARG A CA 1
ATOM 765 C C . ARG A 1 91 ? 19.626 -3.404 -10.566 1.00 92.62 91 ARG A C 1
ATOM 767 O O . ARG A 1 91 ? 18.703 -4.082 -11.015 1.00 92.62 91 ARG A O 1
ATOM 774 N N . GLU A 1 92 ? 20.838 -3.369 -11.109 1.00 78.38 92 GLU A N 1
ATOM 775 C CA . GLU A 1 92 ? 21.222 -4.216 -12.233 1.00 78.38 92 GLU A CA 1
ATOM 776 C C . GLU A 1 92 ? 20.961 -5.695 -11.921 1.00 78.38 92 GLU A C 1
ATOM 778 O O . GLU A 1 92 ? 21.251 -6.187 -10.827 1.00 78.38 92 GLU A O 1
ATOM 783 N N . GLY A 1 93 ? 20.390 -6.402 -12.894 1.00 77.81 93 GLY A N 1
ATOM 784 C CA . GLY A 1 93 ? 20.102 -7.830 -12.782 1.00 77.81 93 GLY A CA 1
ATOM 785 C C . GLY A 1 93 ? 18.829 -8.191 -12.014 1.00 77.81 93 GLY A C 1
ATOM 786 O O . GLY A 1 93 ? 18.556 -9.389 -11.897 1.00 77.81 93 GLY A O 1
ATOM 787 N N . TRP A 1 94 ? 18.042 -7.211 -11.540 1.00 83.56 94 TRP A N 1
ATOM 788 C CA . TRP A 1 94 ? 16.708 -7.469 -10.984 1.00 83.56 94 TRP A CA 1
ATOM 789 C C . TRP A 1 94 ? 15.776 -8.150 -11.979 1.00 83.56 94 TRP A C 1
ATOM 791 O O . TRP A 1 94 ? 15.730 -7.738 -13.165 1.00 83.56 94 TRP A O 1
#

Sequence (94 aa):
MIQRIAMWQQRRKEARLRDAFPEIEDQKMRRMHRAVASLPALHHEVFRLARFEDLTTDEIAVRLGLSKRQARRHFVYALVMLVQSMDRQEREGW

Nearest PDB structures (foldseek):
  4nqw-assembly1_A  TM=9.680E-01  e=2.273E-01  Mycobacterium tuberculosis
  6in7-assembly1_B  TM=8.508E-01  e=2.045E-01  Pseudomonas aeruginosa PAO1
  8z6g-assembly1_B  TM=9.156E-01  e=3.857E-01  Pseudomonas aeruginosa
  1or7-assembly3_A  TM=8.879E-01  e=6.207E-01  Escherichia coli
  5wur-assembly2_B  TM=6.114E-01  e=3.470E-01  Bacillus subtilis subsp. subtilis str. 168

Radius of gyration: 13.83 Å; Cα contacts (8 Å, |Δi|>4): 81; chains: 1; bounding box: 34×23×38 Å

Solvent-accessible surface area (backbone atoms only — not comparable to full-atom values): 5116 Å² total; per-residue (Å²): 118,71,65,63,54,45,53,51,53,20,54,60,39,40,70,74,34,73,81,54,61,78,86,46,79,55,63,69,58,32,40,48,53,39,27,56,72,18,43,44,70,70,28,34,50,46,41,45,41,38,72,75,65,69,40,50,46,59,57,47,4,64,76,70,76,42,54,52,69,51,31,44,49,38,34,55,48,32,54,52,52,35,53,56,36,40,60,50,62,71,40,89,91,98

pLDDT: mean 94.61, std 6.84, range [57.88, 98.62]

Secondary structure (DSSP, 8-state):
-HHHHHHHHHHHHHHHTTT--TT---HHHHHHHHHHHHS-HHHHHHHHHHHHS---HHHHHHHHT--HHHHHHHHHHHHHHHHHHHHHHTSTT-

Mean predicted aligned error: 2.95 Å